Protein AF-A0A8T4YG89-F1 (afdb_monomer_lite)

Radius of gyration: 12.4 Å; chains: 1; bounding box: 30×34×24 Å

Sequence (59 aa):
MKKSLKIILHRKAAKELNSLNSIIKGRIAKAIEEMKTDPFAGDVKPLKGLKGVFRRRVG

pLDDT: mean 93.56, std 7.79, range [51.03, 97.69]

Structure (mmCIF, N/CA/C/O backbone):
data_AF-A0A8T4YG89-F1
#
_entry.id   AF-A0A8T4YG89-F1
#
loop_
_atom_site.group_PDB
_atom_site.id
_atom_site.type_symbol
_atom_site.label_atom_id
_atom_site.label_alt_id
_atom_site.label_comp_id
_atom_site.label_asym_id
_atom_site.label_entity_id
_atom_site.label_seq_id
_atom_site.pdbx_PDB_ins_code
_atom_site.Cartn_x
_atom_site.Cartn_y
_atom_site.Cartn_z
_atom_site.occupancy
_atom_site.B_iso_or_equiv
_atom_site.auth_seq_id
_atom_site.auth_comp_id
_atom_site.auth_asym_id
_atom_site.auth_atom_id
_atom_site.pdbx_PDB_model_num
ATOM 1 N N . MET A 1 1 ? -6.778 25.180 -5.916 1.00 51.03 1 MET A N 1
ATOM 2 C CA . MET A 1 1 ? -6.232 24.069 -5.099 1.00 51.03 1 MET A CA 1
ATOM 3 C C . MET A 1 1 ? -6.783 22.752 -5.630 1.00 51.03 1 MET A C 1
ATOM 5 O O . MET A 1 1 ? -7.997 22.642 -5.745 1.00 51.03 1 MET A O 1
ATOM 9 N N . LYS A 1 2 ? -5.937 21.778 -6.001 1.00 61.16 2 LYS A N 1
ATOM 10 C CA . LYS A 1 2 ? -6.421 20.429 -6.356 1.00 61.16 2 LYS A CA 1
ATOM 11 C C . LYS A 1 2 ? -6.990 19.766 -5.097 1.00 61.16 2 LYS A C 1
ATOM 13 O O . LYS A 1 2 ? -6.348 19.794 -4.051 1.00 61.16 2 LYS A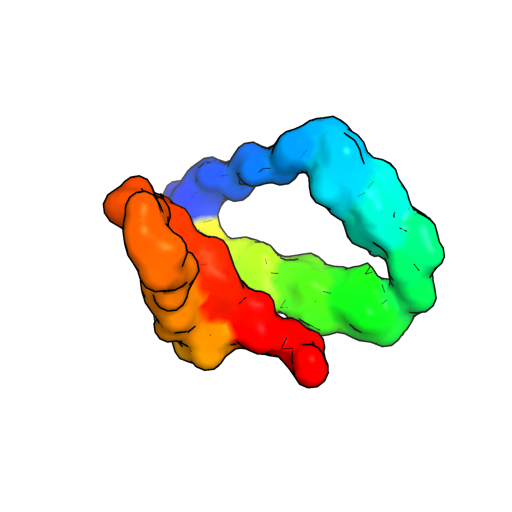 O 1
ATOM 18 N N . LYS A 1 3 ? -8.203 19.219 -5.193 1.00 76.31 3 LYS A N 1
ATOM 19 C CA . LYS A 1 3 ? -8.890 18.540 -4.088 1.00 76.31 3 LYS A CA 1
ATOM 20 C C . LYS A 1 3 ? -8.114 17.268 -3.740 1.00 76.31 3 LYS A C 1
ATOM 22 O O . LYS A 1 3 ? -7.945 16.415 -4.604 1.00 76.31 3 LYS A O 1
ATOM 27 N N . SER A 1 4 ? -7.615 17.167 -2.511 1.00 85.81 4 SER A N 1
ATOM 28 C CA . SER A 1 4 ? -6.944 15.965 -2.021 1.00 85.81 4 SER A CA 1
ATOM 29 C C . SER A 1 4 ? -7.953 15.006 -1.395 1.00 85.81 4 SER A C 1
ATOM 31 O O . SER A 1 4 ? -8.938 15.409 -0.772 1.00 85.81 4 SER A O 1
ATOM 33 N N . LEU A 1 5 ? -7.715 13.716 -1.583 1.00 92.00 5 LEU A N 1
ATOM 34 C CA . LEU A 1 5 ? -8.524 12.646 -1.029 1.00 92.00 5 LEU A CA 1
ATOM 35 C C . LEU A 1 5 ? -8.015 12.256 0.354 1.00 92.00 5 LEU A C 1
ATOM 37 O O . LEU A 1 5 ? -6.811 12.216 0.622 1.00 92.00 5 LEU A O 1
ATOM 41 N N . LYS A 1 6 ? -8.958 11.931 1.239 1.00 94.12 6 LYS A N 1
ATOM 42 C CA . LYS A 1 6 ? -8.650 11.384 2.5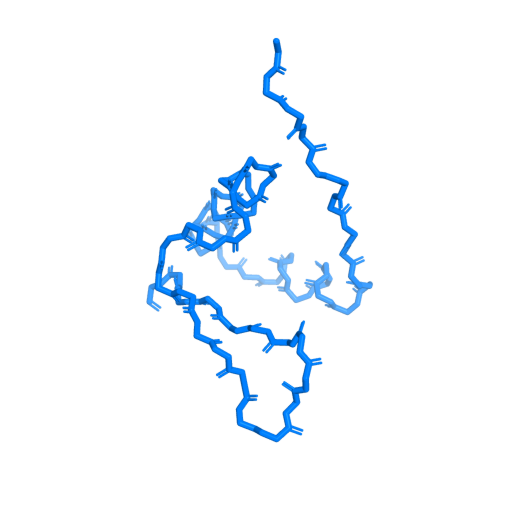57 1.00 94.12 6 LYS A CA 1
ATOM 43 C C . LYS A 1 6 ? -8.200 9.933 2.405 1.00 94.12 6 LYS A C 1
ATOM 45 O O . LYS A 1 6 ? -8.960 9.097 1.924 1.00 94.12 6 LYS A O 1
ATOM 50 N N . ILE A 1 7 ? -6.991 9.631 2.869 1.00 93.31 7 ILE A N 1
ATOM 51 C CA . ILE A 1 7 ? -6.468 8.264 2.920 1.00 93.31 7 ILE A CA 1
ATOM 52 C C . ILE A 1 7 ? -6.846 7.631 4.255 1.00 93.31 7 ILE A C 1
ATOM 54 O O . ILE A 1 7 ? -6.633 8.218 5.315 1.00 93.31 7 ILE A O 1
ATOM 58 N N . ILE A 1 8 ? -7.392 6.419 4.199 1.00 95.88 8 ILE A N 1
ATOM 59 C CA . ILE A 1 8 ? -7.705 5.605 5.373 1.00 95.88 8 ILE A CA 1
ATOM 60 C C . ILE A 1 8 ? -6.961 4.281 5.217 1.00 95.88 8 ILE A C 1
ATOM 62 O O . ILE A 1 8 ? -7.157 3.567 4.236 1.00 95.88 8 ILE A O 1
ATOM 66 N N . LEU A 1 9 ? -6.098 3.957 6.182 1.00 95.25 9 LEU A N 1
ATOM 67 C CA . LEU A 1 9 ? -5.356 2.699 6.212 1.00 95.25 9 LEU A CA 1
ATOM 68 C C . LEU A 1 9 ? -5.970 1.754 7.241 1.00 95.25 9 LEU A C 1
ATO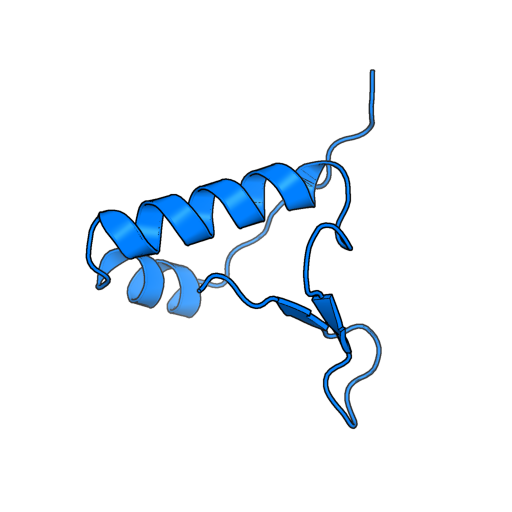M 70 O O . LEU A 1 9 ? -6.133 2.102 8.410 1.00 95.25 9 LEU A O 1
ATOM 74 N N . HIS A 1 10 ? -6.269 0.529 6.814 1.00 97.62 10 HIS A N 1
ATOM 75 C CA . HIS A 1 10 ? -6.691 -0.523 7.729 1.00 97.62 10 HIS A CA 1
ATOM 76 C C . HIS A 1 10 ? -5.553 -0.875 8.703 1.00 97.62 10 HIS A C 1
ATOM 78 O O . HIS A 1 10 ? -4.387 -0.949 8.310 1.00 97.62 10 HIS A O 1
ATOM 84 N N . ARG A 1 11 ? -5.879 -1.172 9.969 1.00 97.25 11 ARG A N 1
ATOM 85 C CA . ARG A 1 11 ? -4.886 -1.462 11.025 1.00 97.25 11 ARG A CA 1
ATOM 86 C C . ARG A 1 11 ? -3.911 -2.580 10.643 1.00 97.25 11 ARG A C 1
ATOM 88 O O . ARG A 1 11 ? -2.724 -2.495 10.952 1.00 97.25 11 ARG A O 1
ATOM 95 N N . LYS A 1 12 ? -4.404 -3.621 9.961 1.00 97.69 12 LYS A N 1
ATOM 96 C CA . LYS A 1 12 ? -3.569 -4.731 9.468 1.00 97.69 12 LYS A CA 1
ATOM 97 C C . LYS A 1 12 ? -2.562 -4.257 8.412 1.00 97.69 12 LYS A C 1
ATOM 99 O O . LYS A 1 12 ? -1.384 -4.567 8.533 1.00 97.69 12 LYS A O 1
ATOM 104 N N . ALA A 1 13 ? -3.001 -3.427 7.465 1.00 95.88 13 ALA A N 1
ATOM 105 C CA . ALA A 1 13 ? -2.131 -2.865 6.433 1.00 95.88 13 ALA A CA 1
ATOM 106 C C . ALA A 1 13 ? -1.045 -1.958 7.034 1.00 95.88 13 ALA A C 1
ATOM 108 O O . ALA A 1 13 ? 0.104 -2.018 6.615 1.00 95.88 13 ALA A O 1
ATOM 109 N N . ALA A 1 14 ? -1.376 -1.172 8.067 1.00 95.94 14 ALA A N 1
ATOM 110 C CA . ALA A 1 14 ? -0.388 -0.364 8.785 1.00 95.94 14 ALA A CA 1
ATOM 111 C C . ALA A 1 14 ? 0.672 -1.229 9.496 1.00 95.94 14 ALA A C 1
ATOM 113 O O . ALA A 1 14 ? 1.861 -0.918 9.443 1.00 95.94 14 ALA A O 1
ATOM 114 N N . LYS A 1 15 ? 0.261 -2.342 10.128 1.00 97.31 15 LYS A N 1
ATOM 115 C CA . LYS A 1 15 ? 1.200 -3.310 10.723 1.00 97.31 15 LYS A CA 1
ATOM 116 C C . LYS A 1 15 ? 2.126 -3.926 9.674 1.00 97.31 15 LYS A C 1
ATOM 118 O O . LYS A 1 15 ? 3.334 -3.951 9.884 1.00 97.31 15 LYS A O 1
ATOM 123 N N . GLU A 1 16 ? 1.570 -4.392 8.558 1.00 96.19 16 GLU A N 1
ATOM 124 C CA . GLU A 1 16 ? 2.349 -4.989 7.469 1.00 96.19 16 GLU A CA 1
ATOM 125 C C . GLU A 1 16 ? 3.335 -3.978 6.876 1.00 96.19 16 GLU A C 1
ATOM 127 O O . GLU A 1 16 ? 4.524 -4.275 6.787 1.00 96.19 16 GLU A O 1
ATOM 132 N N . LEU A 1 17 ? 2.893 -2.747 6.593 1.00 95.31 17 LEU A N 1
ATOM 133 C CA . LEU A 1 17 ? 3.761 -1.671 6.108 1.00 95.31 17 LEU A CA 1
ATOM 134 C C . LEU A 1 17 ? 4.951 -1.431 7.045 1.00 95.31 17 LEU A C 1
ATOM 136 O O . LEU A 1 17 ? 6.083 -1.298 6.586 1.00 95.31 17 LEU A O 1
ATOM 140 N N . ASN A 1 18 ? 4.721 -1.430 8.359 1.00 94.94 18 ASN A N 1
ATOM 141 C CA . ASN A 1 18 ? 5.780 -1.236 9.346 1.00 94.94 18 ASN A CA 1
ATOM 142 C C . ASN A 1 18 ? 6.793 -2.389 9.401 1.00 94.94 18 ASN A C 1
ATOM 144 O O . ASN A 1 18 ? 7.939 -2.145 9.778 1.00 94.94 18 ASN A O 1
ATOM 148 N N . SER A 1 19 ? 6.414 -3.600 8.991 1.00 96.56 19 SER A N 1
ATOM 149 C CA . SER A 1 19 ? 7.305 -4.770 8.978 1.00 96.56 19 SER A CA 1
ATOM 150 C C . SER A 1 19 ? 8.250 -4.835 7.769 1.00 96.56 19 SER A C 1
ATOM 152 O O . SER A 1 19 ? 9.235 -5.567 7.800 1.00 96.56 19 SER A O 1
ATOM 154 N N . LEU A 1 20 ? 7.979 -4.067 6.708 1.00 95.69 20 LEU A N 1
ATOM 155 C CA . LEU A 1 20 ? 8.789 -4.068 5.483 1.00 95.69 20 LEU A CA 1
ATOM 156 C C . LEU A 1 20 ? 10.143 -3.361 5.684 1.00 95.69 20 LEU A C 1
ATOM 158 O O . LEU A 1 20 ? 10.356 -2.653 6.667 1.00 95.69 20 LEU A O 1
ATOM 162 N N . ASN A 1 21 ? 11.068 -3.500 4.731 1.00 96.88 21 ASN A N 1
ATOM 163 C CA . ASN A 1 21 ? 12.295 -2.695 4.725 1.00 96.88 21 ASN A CA 1
ATOM 164 C C . ASN A 1 21 ? 12.017 -1.235 4.305 1.00 96.88 21 ASN A C 1
ATOM 166 O O . ASN A 1 21 ? 10.984 -0.923 3.706 1.00 96.88 21 ASN A O 1
ATOM 170 N N . SER A 1 22 ? 12.948 -0.328 4.614 1.00 95.12 22 SER A N 1
ATOM 171 C CA . SER A 1 22 ? 12.804 1.114 4.359 1.00 95.12 22 SER A CA 1
ATOM 172 C C . SER A 1 22 ? 12.602 1.456 2.879 1.00 95.12 22 SER A C 1
ATOM 174 O O . SER A 1 22 ? 11.824 2.357 2.565 1.00 95.12 22 SER A O 1
ATOM 176 N N . ILE A 1 23 ? 13.234 0.710 1.969 1.00 96.00 23 ILE A N 1
ATOM 177 C CA . ILE A 1 23 ? 13.139 0.933 0.521 1.00 96.00 23 ILE A CA 1
ATOM 178 C C . ILE A 1 23 ? 11.710 0.667 0.036 1.00 96.00 23 ILE A C 1
ATOM 180 O O . ILE A 1 23 ? 11.108 1.515 -0.624 1.00 96.00 23 ILE A O 1
ATOM 184 N N . ILE A 1 24 ? 11.140 -0.488 0.389 1.00 95.62 24 ILE A N 1
ATOM 185 C CA . ILE A 1 24 ? 9.774 -0.851 -0.005 1.00 95.62 24 ILE A CA 1
ATOM 186 C C . ILE A 1 24 ? 8.765 0.103 0.645 1.00 95.62 24 ILE A C 1
ATOM 188 O O . ILE A 1 24 ? 7.861 0.585 -0.040 1.00 95.62 24 ILE A O 1
ATOM 192 N N . LYS A 1 25 ? 8.949 0.454 1.929 1.00 96.12 25 LYS A N 1
ATOM 193 C CA . LYS A 1 25 ? 8.103 1.456 2.602 1.00 96.12 25 LYS A CA 1
ATOM 194 C C . LYS A 1 25 ? 8.093 2.785 1.858 1.00 96.12 25 LYS A C 1
ATOM 196 O O . LYS A 1 25 ? 7.019 3.336 1.639 1.00 96.12 25 LYS A O 1
ATOM 201 N N . GLY A 1 26 ? 9.262 3.276 1.441 1.00 96.75 26 GLY A N 1
ATOM 202 C CA . GLY A 1 26 ? 9.380 4.526 0.692 1.00 96.75 26 GLY A CA 1
ATOM 203 C C . GLY A 1 26 ? 8.597 4.498 -0.622 1.00 96.75 26 GLY A C 1
ATOM 204 O O . GLY A 1 26 ? 7.876 5.447 -0.931 1.00 96.75 26 GLY A O 1
ATOM 205 N N . ARG A 1 27 ? 8.658 3.382 -1.364 1.00 96.50 27 ARG A N 1
ATOM 206 C CA . ARG A 1 27 ? 7.885 3.210 -2.607 1.00 96.50 27 ARG A CA 1
ATOM 207 C C . ARG A 1 27 ? 6.375 3.212 -2.349 1.00 96.50 27 ARG A C 1
ATOM 209 O O . ARG A 1 27 ? 5.640 3.879 -3.074 1.00 96.50 27 ARG A O 1
ATOM 216 N N . ILE A 1 28 ? 5.914 2.517 -1.305 1.00 96.44 28 ILE A N 1
ATOM 217 C CA . ILE A 1 28 ? 4.490 2.478 -0.928 1.00 96.44 28 ILE A CA 1
ATOM 218 C C . ILE A 1 28 ? 4.005 3.855 -0.467 1.00 96.44 28 ILE A C 1
ATOM 220 O O . ILE A 1 28 ? 2.951 4.302 -0.912 1.00 96.44 28 ILE A O 1
ATOM 224 N N . ALA A 1 29 ? 4.778 4.551 0.368 1.00 95.44 29 ALA A N 1
ATOM 225 C CA . ALA A 1 29 ? 4.437 5.892 0.835 1.00 95.44 29 ALA A CA 1
ATOM 226 C C . ALA A 1 29 ? 4.299 6.871 -0.339 1.00 95.44 29 ALA A C 1
ATOM 228 O O . ALA A 1 29 ? 3.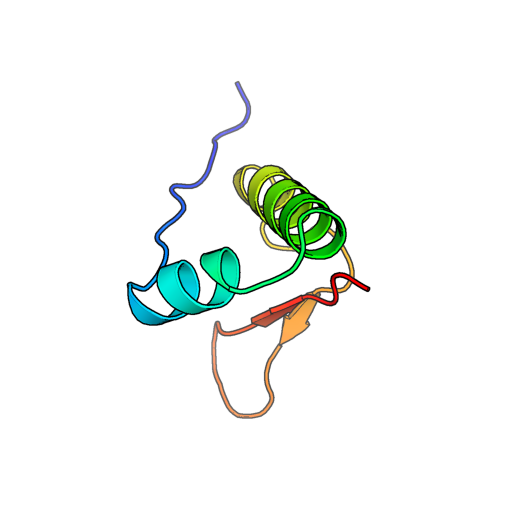284 7.555 -0.444 1.00 95.44 29 ALA A O 1
ATOM 229 N N . LYS A 1 30 ? 5.257 6.864 -1.277 1.00 95.38 30 LYS A N 1
ATOM 230 C CA . LYS A 1 30 ? 5.187 7.683 -2.495 1.00 95.38 30 LYS A CA 1
ATOM 231 C C . LYS A 1 30 ? 3.932 7.376 -3.318 1.00 95.38 30 LYS A C 1
ATOM 233 O O . LYS A 1 30 ? 3.226 8.296 -3.719 1.00 95.38 30 LYS A O 1
ATOM 238 N N . ALA A 1 31 ? 3.617 6.096 -3.521 1.00 95.88 31 ALA A N 1
ATOM 239 C CA . ALA A 1 31 ? 2.414 5.692 -4.244 1.00 95.88 31 ALA A CA 1
ATOM 240 C C . ALA A 1 31 ? 1.125 6.196 -3.563 1.00 95.88 31 ALA A C 1
ATOM 242 O O . ALA A 1 31 ? 0.222 6.685 -4.240 1.00 95.88 31 ALA A O 1
ATOM 243 N N . ILE A 1 32 ? 1.035 6.110 -2.231 1.00 94.75 32 ILE A N 1
ATOM 244 C CA . ILE A 1 32 ? -0.113 6.615 -1.459 1.00 94.75 32 ILE A CA 1
ATOM 245 C C . ILE A 1 32 ? -0.246 8.137 -1.580 1.00 94.75 32 ILE A C 1
ATOM 247 O O . ILE A 1 32 ? -1.361 8.629 -1.747 1.00 94.75 32 ILE A O 1
ATOM 251 N N . GLU A 1 33 ? 0.862 8.879 -1.531 1.00 94.25 33 GLU A N 1
ATOM 252 C CA . GLU A 1 33 ? 0.847 10.336 -1.709 1.00 94.25 33 GLU A CA 1
ATOM 253 C C . GLU A 1 33 ? 0.353 10.744 -3.102 1.00 94.25 33 GLU A C 1
ATOM 255 O O . GLU A 1 33 ? -0.495 11.626 -3.215 1.00 94.25 33 GLU A O 1
ATOM 260 N N . GLU A 1 34 ? 0.796 10.064 -4.161 1.00 93.94 34 GLU A N 1
ATOM 261 C CA . GLU A 1 34 ? 0.293 10.306 -5.522 1.00 93.94 34 GLU A CA 1
ATOM 262 C C . GLU A 1 34 ? -1.228 10.069 -5.603 1.00 93.94 34 GLU A C 1
ATOM 264 O O . GLU A 1 34 ? -1.970 10.902 -6.141 1.00 93.94 34 GLU A O 1
ATOM 269 N N . MET A 1 35 ? -1.708 8.996 -4.956 1.00 94.06 35 MET A N 1
ATOM 270 C CA . MET A 1 35 ? -3.131 8.635 -4.900 1.00 94.06 35 MET A CA 1
ATOM 271 C C . MET A 1 35 ? -4.008 9.634 -4.139 1.00 94.06 35 MET A C 1
ATOM 273 O O . MET A 1 35 ? -5.224 9.640 -4.334 1.00 94.06 35 MET A O 1
ATOM 277 N N . LYS A 1 36 ? -3.431 10.525 -3.319 1.00 93.75 36 LYS A N 1
ATOM 278 C CA . LYS A 1 36 ? -4.202 11.624 -2.715 1.00 93.75 36 LYS A CA 1
ATOM 279 C C . LYS A 1 36 ? -4.761 12.572 -3.765 1.00 93.75 36 LYS A C 1
ATOM 281 O O . LYS A 1 36 ? -5.782 13.200 -3.511 1.00 93.75 36 LYS A O 1
ATOM 286 N N . THR A 1 37 ? -4.085 12.719 -4.900 1.00 93.62 37 THR A N 1
ATOM 287 C CA . THR A 1 37 ? -4.503 13.643 -5.964 1.00 93.62 37 THR A CA 1
ATOM 288 C C . THR A 1 37 ? -5.175 12.927 -7.126 1.00 93.62 37 THR A C 1
ATOM 290 O O . THR A 1 37 ? -6.159 13.440 -7.651 1.00 93.62 37 THR A O 1
ATOM 293 N N . ASP A 1 38 ? -4.682 11.740 -7.486 1.00 93.81 38 ASP A N 1
ATOM 294 C CA . ASP A 1 38 ? -5.251 10.891 -8.530 1.00 93.81 38 ASP A CA 1
ATOM 295 C C . ASP A 1 38 ? -5.207 9.412 -8.097 1.00 93.81 38 ASP A C 1
ATOM 297 O O . ASP A 1 38 ? -4.142 8.787 -8.141 1.00 93.81 38 ASP A O 1
ATOM 301 N N . PRO A 1 39 ? -6.348 8.822 -7.690 1.00 93.88 39 PRO A N 1
ATOM 302 C CA . PRO A 1 39 ? -6.443 7.412 -7.301 1.00 93.88 39 PRO A CA 1
ATOM 303 C C . PRO A 1 39 ? -5.972 6.412 -8.355 1.00 93.88 39 PRO A C 1
ATOM 305 O O . PRO A 1 39 ? -5.646 5.278 -8.005 1.00 93.88 39 PRO A O 1
ATOM 308 N N . PHE A 1 40 ? -5.967 6.805 -9.630 1.00 94.56 40 PHE A N 1
ATOM 309 C CA . PHE A 1 40 ? -5.622 5.941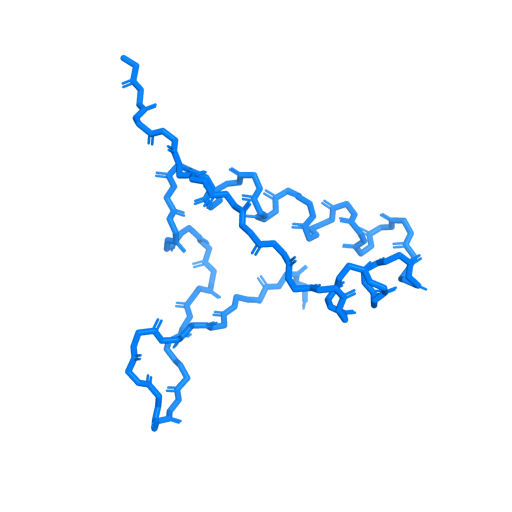 -10.753 1.00 94.56 40 PHE A CA 1
ATOM 310 C C . PHE A 1 40 ? -4.196 6.175 -11.268 1.00 94.56 40 PHE A C 1
ATOM 312 O O . PHE A 1 40 ? -3.811 5.595 -12.282 1.00 94.56 40 PHE A O 1
ATOM 319 N N . ALA A 1 41 ? -3.381 6.956 -10.552 1.00 93.69 41 ALA A N 1
ATOM 320 C CA . ALA A 1 41 ? -1.979 7.155 -10.889 1.00 93.69 41 ALA A CA 1
ATOM 321 C C . ALA A 1 41 ? -1.164 5.845 -10.789 1.00 93.69 41 ALA A C 1
ATOM 323 O O . ALA A 1 41 ? -1.149 5.171 -9.753 1.00 93.69 41 ALA A O 1
ATOM 324 N N . GLY A 1 42 ? -0.413 5.524 -11.849 1.00 93.81 42 GLY A N 1
ATOM 325 C CA . GLY A 1 42 ? 0.463 4.347 -11.937 1.00 93.81 42 GLY A CA 1
ATOM 326 C C . GLY A 1 42 ? -0.210 3.100 -12.529 1.00 93.81 42 GLY A C 1
ATOM 327 O O . GLY A 1 42 ? -1.242 3.183 -13.184 1.00 93.81 42 GLY A O 1
ATOM 328 N N . ASP A 1 43 ? 0.385 1.919 -12.312 1.00 95.50 43 ASP A N 1
ATOM 329 C CA . ASP A 1 43 ? -0.181 0.629 -12.757 1.00 95.50 43 ASP A CA 1
ATOM 330 C C . ASP A 1 43 ? -1.296 0.176 -11.803 1.00 95.50 43 ASP A C 1
ATOM 332 O O . ASP A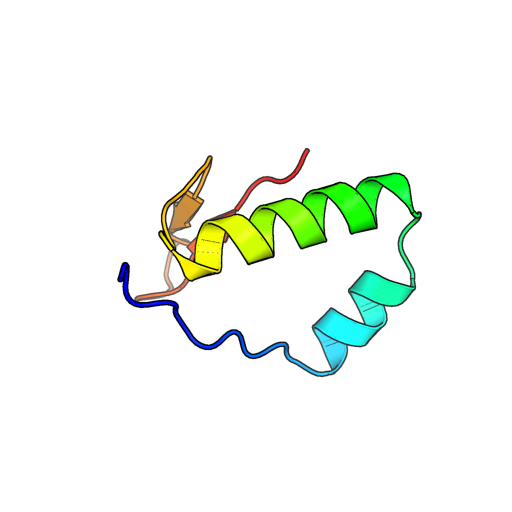 1 43 ? -1.098 -0.701 -10.952 1.00 95.50 43 ASP A O 1
ATOM 336 N N . VAL A 1 44 ? -2.452 0.837 -11.913 1.00 97.31 44 VAL A N 1
ATOM 337 C CA . VAL A 1 44 ? -3.675 0.539 -11.163 1.00 97.31 44 VAL A CA 1
ATOM 338 C C . VAL A 1 44 ? -4.600 -0.319 -12.017 1.00 97.31 44 VAL A C 1
ATOM 340 O O . VAL A 1 44 ? -4.963 0.044 -13.133 1.00 97.31 44 VAL A O 1
ATOM 343 N N . LYS A 1 45 ? -5.007 -1.476 -11.491 1.00 97.38 45 LYS A N 1
ATOM 344 C CA . LYS A 1 45 ? -5.902 -2.413 -12.181 1.00 97.38 45 LYS A CA 1
ATOM 345 C C . LYS A 1 45 ? -7.049 -2.836 -11.270 1.00 97.38 45 LYS A C 1
ATOM 347 O O . LYS A 1 45 ? -6.814 -3.050 -10.078 1.00 97.38 45 LYS A O 1
ATOM 352 N N . PRO A 1 46 ? -8.271 -2.998 -11.800 1.00 97.38 46 PRO A N 1
ATOM 353 C CA . PRO A 1 46 ? -9.377 -3.534 -11.020 1.00 97.38 46 PRO A CA 1
ATOM 354 C C . PRO A 1 46 ? -9.075 -4.972 -10.583 1.00 97.38 46 PRO A C 1
ATOM 356 O O . PRO A 1 46 ? -8.426 -5.737 -11.305 1.00 97.38 46 PRO A O 1
ATOM 359 N N . LEU A 1 47 ? -9.554 -5.350 -9.399 1.00 96.94 47 LEU A N 1
ATOM 360 C CA . LEU A 1 47 ? -9.542 -6.745 -8.966 1.00 96.94 47 LEU A CA 1
ATOM 361 C C . LEU A 1 47 ? -10.753 -7.476 -9.550 1.00 96.94 47 LEU A C 1
ATOM 363 O O . LEU A 1 47 ? -11.894 -7.033 -9.420 1.00 96.94 47 LEU A O 1
ATOM 367 N N . LYS A 1 48 ? -10.502 -8.611 -10.212 1.00 95.12 48 LYS A N 1
ATOM 368 C CA . LYS A 1 48 ? -11.553 -9.411 -10.850 1.00 95.12 48 LYS A CA 1
ATOM 369 C C . LYS A 1 48 ? -12.583 -9.850 -9.804 1.00 95.12 48 LYS A C 1
ATOM 371 O O . LYS A 1 48 ? -12.216 -10.391 -8.768 1.00 95.12 48 LYS A O 1
ATOM 376 N N . GLY A 1 49 ? -13.862 -9.630 -10.102 1.00 96.12 49 GLY A N 1
ATOM 377 C CA . GLY A 1 49 ? -14.974 -10.014 -9.229 1.00 96.12 49 GLY A CA 1
ATOM 378 C C . GLY A 1 49 ? -15.293 -9.025 -8.102 1.00 96.12 49 GLY A C 1
ATOM 379 O O . GLY A 1 49 ? -16.253 -9.261 -7.378 1.00 96.12 49 GLY A O 1
ATOM 380 N N . LEU A 1 50 ? -14.554 -7.915 -7.963 1.00 96.69 50 LEU A N 1
ATOM 381 C CA . LEU A 1 50 ? -14.801 -6.898 -6.934 1.00 96.69 50 LEU A CA 1
ATOM 382 C C . LEU A 1 50 ? -15.074 -5.525 -7.564 1.00 96.69 50 LEU A C 1
ATOM 384 O O . LEU A 1 50 ? -14.227 -4.955 -8.250 1.00 96.69 50 LEU A O 1
ATOM 388 N N . LYS A 1 51 ? -16.261 -4.961 -7.312 1.00 95.56 51 LYS A N 1
ATOM 389 C CA . LYS A 1 51 ? -16.640 -3.634 -7.820 1.00 95.56 51 LYS A CA 1
ATOM 390 C C . LYS A 1 51 ? -16.012 -2.535 -6.960 1.00 95.56 51 LYS A C 1
ATOM 392 O O . LYS A 1 51 ? -16.191 -2.522 -5.748 1.00 95.56 51 LYS A O 1
ATOM 397 N N . GLY A 1 52 ? -15.307 -1.599 -7.597 1.00 95.25 52 GLY A N 1
ATOM 398 C CA . GLY A 1 52 ? -14.700 -0.447 -6.918 1.00 95.25 52 GLY A CA 1
ATOM 399 C C . GLY A 1 52 ? -13.430 -0.764 -6.122 1.00 95.25 52 GLY A C 1
ATOM 400 O O . GLY A 1 52 ? -12.975 0.084 -5.359 1.00 95.25 52 GLY A O 1
ATOM 401 N N . VAL A 1 53 ? -12.850 -1.956 -6.298 1.00 97.06 53 VAL A N 1
ATOM 402 C CA . VAL A 1 53 ? -11.607 -2.365 -5.631 1.00 97.06 53 VAL A CA 1
ATOM 403 C C . VAL A 1 53 ? -10.494 -2.512 -6.660 1.00 97.06 53 VAL A C 1
ATOM 405 O O . VAL A 1 53 ? -10.657 -3.159 -7.697 1.00 97.06 53 VAL A O 1
ATOM 408 N N . PHE A 1 54 ? -9.341 -1.928 -6.351 1.00 96.88 54 PHE A N 1
ATOM 409 C CA . PHE A 1 54 ? -8.205 -1.845 -7.257 1.00 96.88 54 PHE A CA 1
ATOM 410 C C . PHE A 1 54 ? -6.929 -2.334 -6.575 1.00 96.88 54 PHE A C 1
ATOM 412 O O . PHE A 1 54 ? -6.786 -2.258 -5.355 1.00 96.88 54 PHE A O 1
ATOM 419 N N . ARG A 1 55 ? -5.983 -2.814 -7.383 1.00 96.12 55 ARG A N 1
ATOM 420 C CA . ARG A 1 55 ? -4.601 -3.071 -6.976 1.00 96.12 55 ARG A CA 1
ATOM 421 C C . ARG A 1 55 ? -3.668 -2.110 -7.691 1.00 96.12 55 ARG A C 1
ATOM 423 O O . ARG A 1 55 ? -3.905 -1.794 -8.854 1.00 96.12 55 ARG A O 1
ATOM 430 N N . ARG A 1 56 ? -2.573 -1.738 -7.033 1.00 96.38 56 ARG A N 1
ATOM 431 C CA . ARG A 1 56 ? -1.481 -0.967 -7.628 1.00 96.38 56 ARG A CA 1
ATOM 432 C C . ARG A 1 56 ? -0.164 -1.725 -7.495 1.00 96.38 56 ARG A C 1
ATOM 434 O O . ARG A 1 56 ? 0.138 -2.224 -6.413 1.00 96.38 56 ARG A O 1
ATOM 441 N N . ARG A 1 57 ? 0.627 -1.802 -8.568 1.00 96.19 57 ARG A N 1
ATOM 442 C CA . ARG A 1 57 ? 2.006 -2.322 -8.511 1.00 96.19 57 ARG A CA 1
ATOM 443 C C . ARG A 1 57 ? 2.963 -1.232 -8.011 1.00 96.19 57 ARG A C 1
ATOM 445 O O . ARG A 1 57 ? 2.884 -0.092 -8.461 1.00 96.19 57 ARG A O 1
ATOM 452 N N . VAL A 1 58 ? 3.860 -1.583 -7.086 1.00 92.94 58 VAL A N 1
ATOM 453 C CA . VAL A 1 58 ? 4.792 -0.646 -6.410 1.00 92.94 58 VAL A CA 1
ATOM 454 C C . VAL A 1 58 ? 6.269 -1.090 -6.556 1.00 92.94 58 VAL A C 1
ATOM 456 O O . VAL A 1 58 ? 7.170 -0.622 -5.860 1.00 92.94 58 VAL A O 1
ATOM 459 N N . GLY A 1 59 ? 6.526 -1.990 -7.506 1.00 86.00 59 GLY A N 1
ATOM 460 C CA . GLY A 1 59 ? 7.786 -2.712 -7.696 1.00 86.00 59 GLY A CA 1
ATOM 461 C C . GLY A 1 59 ? 7.498 -4.155 -8.062 1.00 86.00 59 GLY A C 1
ATOM 462 O O . GLY A 1 59 ? 6.509 -4.695 -7.516 1.00 86.00 59 GLY A O 1
#

Foldseek 3Di:
DQQFDDDDDDPVRVVVLVPDDPVLNVLVVVLVVVCRRPVPPAQWDADPPDPPDIDHDSD

Secondary structure (DSSP, 8-state):
-PPPPPP---HHHHHHHHHS-HHHHHHHHHHHHHHTT-TT-SSEEEPTT-TT-EEE---